Protein 6SJQ (pdb70)

CATH classification: 3.10.20.650

B-factor: mean 23.52, std 12.4, range [7.22, 79.41]

Sequence (115 aa):
MAFLVQVVAADIFNNKVVNFELSSFPSRRPSISELTRSSAETAFSNEISSLRRPDNVPSSHKFHSSSSKIKMYDEELNKWVDLIREDQLTDYCQLYVFQPPNEWHKESQKEIPPAMKPPSSSGQR

Solvent-accessible surface area: 7299 Å² total; per-residue (Å²): 238,45,27,42,0,25,1,0,0,7,3,36,72,91,26,18,2,4,30,6,64,12,125,73,104,2,49,37,85,75,0,31,188,35,1,51,74,6,0,10,27,8,0,29,92,132,93,50,146,128,19,86,92,31,131,4,106,30,65,89,15,61,8,75,26,151,162,93,110,114,102,28,53,16,125,141,101,86,36,4,80,83,91,13,29,0,21,2,55,24,64,143,57,133,56,13,103,104,32,188,106,155,54,41,123,26,110,126,40,34,125,72,34,113,289

Radius of gyration: 13.84 Å; Cα contacts (8 Å, |Δi|>4): 220; chains: 1; bounding box: 34×28×41 Å

Foldseek 3Di:
DWFWEWEWEFFQNDIAIAIDTHRYQDAPVRVQVSVQQLVLQVCQVPPDPPDDRDTFDFDWKWWQQPVVRGIDTDDDSPRDDGHTYMYTDGDDDDGGDDDVPDHDPHDHGDPDHDD

Secondary structure (DSSP, 8-state):
--EEEEEEEEETTEEEEEEEEESSSPPHHHHHHHHHHHHHHHHHHH--TTS--------EEEEEETTTTEEEE--STT---TTEEEEEE--S-SS-----PPPPPPBPPPS----

Nearest PDB structures (foldseek):
  6sjq-assembly1_A  TM=1.009E+00  e=3.981E-24  Trypanosoma brucei
  2mek-assembly1_A  TM=6.808E-01  e=8.972E-14  Trypanosoma brucei brucei TREU927
  7a1i-assembly2_C  TM=8.878E-01  e=5.827E-07  Trypanosoma brucei equiperdum
  7a1i-assembly1_A  TM=8.846E-01  e=9.550E-07  Trypanosoma brucei equiperdum
  7b9s-assembly1_W  TM=5.056E-01  e=3.200E-01  Mycobacterium xenopi RIVM700367

Structure (mmCIF, N/CA/C/O backbone):
data_6SJQ
#
_entry.id   6SJQ
#
_cell.length_a   29.713
_cell.length_b   50.793
_cell.length_c   37.122
_cell.angle_alpha   90.000
_cell.angle_beta   94.600
_cell.angle_gamma   90.000
#
_symmetry.space_group_name_H-M   'P 1 21 1'
#
loop_
_entity.id
_entity.type
_entity.pdbx_description
1 polymer 'Flagellar pocket-related cytoskeletal protein'
2 non-polymer GLYCEROL
3 water water
#
loop_
_atom_site.group_PDB
_atom_site.id
_atom_site.type_symbol
_atom_site.label_atom_id
_atom_site.label_alt_id
_atom_site.label_comp_id
_atom_site.label_asym_id
_atom_site.label_entity_id
_atom_site.label_seq_id
_atom_site.pdbx_PDB_ins_code
_atom_site.Cartn_x
_atom_site.Cartn_y
_atom_site.Cartn_z
_atom_site.occupancy
_atom_site.B_iso_or_equiv
_atom_site.auth_seq_id
_atom_site.auth_comp_id
_atom_site.auth_asym_id
_atom_site.auth_atom_id
_atom_site.pdbx_PDB_model_num
ATOM 1 N N . MET A 1 4 ? 1.049 5.299 31.165 1.00 24.36 1 MET A N 1
ATOM 2 C CA . MET A 1 4 ? 0.245 5.086 29.950 1.00 25.33 1 MET A CA 1
ATOM 3 C C . MET A 1 4 ? 1.083 4.504 28.806 1.00 23.43 1 MET A C 1
ATOM 4 O O . MET A 1 4 ? 0.724 3.481 28.219 1.00 20.08 1 MET A O 1
ATOM 9 N N . ALA A 1 5 ? 2.199 5.156 28.491 1.00 21.03 2 ALA A N 1
ATOM 10 C CA . ALA A 1 5 ? 3.147 4.593 27.528 1.00 15.14 2 ALA A CA 1
ATOM 11 C C . ALA A 1 5 ? 4.441 4.327 28.284 1.00 20.19 2 ALA A C 1
ATOM 12 O O . ALA A 1 5 ? 4.645 4.871 29.374 1.00 21.06 2 ALA A O 1
ATOM 14 N N . PHE A 1 6 ? 5.303 3.481 27.729 1.00 14.07 3 PHE A N 1
ATOM 15 C CA . PHE A 1 6 ? 6.597 3.207 28.337 1.00 11.10 3 PHE A CA 1
ATOM 16 C C . PHE A 1 6 ? 7.652 4.013 27.580 1.00 12.06 3 PHE A C 1
ATOM 17 O O . PHE A 1 6 ? 7.819 3.836 26.363 1.00 14.90 3 PHE A O 1
ATOM 25 N N . LEU A 1 7 ? 8.390 4.864 28.305 1.00 11.18 4 LEU A N 1
ATOM 26 C CA . LEU A 1 7 ? 9.355 5.763 27.673 1.00 13.48 4 LEU A CA 1
ATOM 27 C C . LEU A 1 7 ? 10.768 5.290 27.955 1.00 13.72 4 LEU A C 1
ATOM 28 O O . LEU A 1 7 ? 11.041 4.755 29.031 1.00 14.59 4 LEU A O 1
ATOM 33 N N . VAL A 1 8 ? 11.647 5.479 26.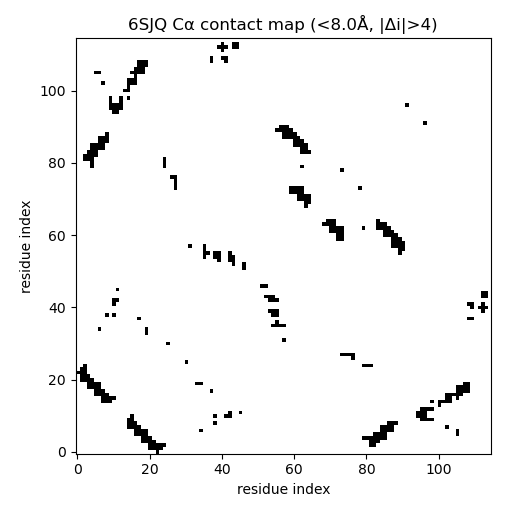969 1.00 10.71 5 VAL A N 1
ATOM 34 C CA . VAL A 1 8 ? 13.074 5.251 27.152 1.00 10.93 5 VAL A CA 1
ATOM 35 C C . VAL A 1 8 ? 13.821 6.447 26.558 1.00 14.27 5 VAL A C 1
ATOM 36 O O . VAL A 1 8 ? 13.462 6.907 25.488 1.00 12.89 5 VAL A O 1
ATOM 40 N N . GLN A 1 9 ? 14.848 6.958 27.237 1.00 14.46 6 GLN A N 1
ATOM 41 C CA . GLN A 1 9 ? 15.698 8.012 26.650 1.00 13.81 6 GLN A CA 1
A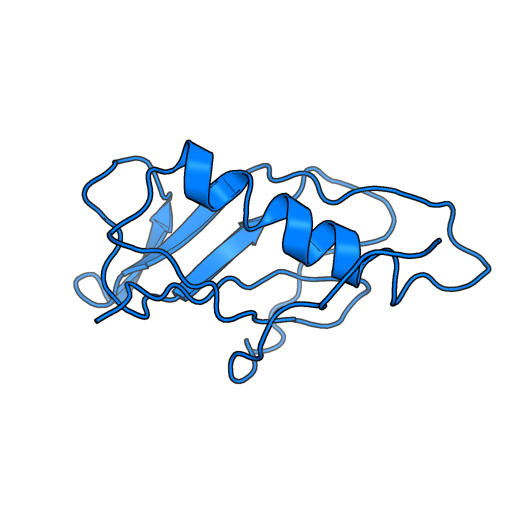TOM 42 C C . GLN A 1 9 ? 16.867 7.337 25.972 1.00 11.18 6 GLN A C 1
ATOM 43 O O . GLN A 1 9 ? 17.520 6.488 26.581 1.00 11.70 6 GLN A O 1
ATOM 49 N N . VAL A 1 10 ? 17.123 7.662 24.704 1.00 12.96 7 VAL A N 1
ATOM 50 C CA A VAL A 1 10 ? 18.239 7.051 23.984 0.56 14.37 7 VAL A CA 1
ATOM 51 C CA B VAL A 1 10 ? 18.243 7.051 23.987 0.44 14.34 7 VAL A CA 1
ATOM 52 C C . VAL A 1 10 ? 19.197 8.132 23.473 1.00 9.09 7 VAL A C 1
ATOM 53 O O . VAL A 1 10 ? 18.794 9.049 22.737 1.00 11.77 7 VAL A O 1
ATOM 60 N N . ALA A 1 11 ? 20.456 8.028 23.883 1.00 10.41 8 ALA A N 1
ATOM 61 C CA . ALA A 1 11 ? 21.453 9.005 23.505 1.00 11.01 8 ALA A CA 1
ATOM 62 C C . ALA A 1 11 ? 22.520 8.397 22.604 1.00 11.43 8 ALA A C 1
ATOM 63 O O . ALA A 1 11 ? 22.777 7.186 22.633 1.00 11.39 8 ALA A O 1
ATOM 65 N N . ALA A 1 12 ? 23.127 9.259 21.784 1.00 11.39 9 ALA A N 1
ATOM 66 C CA . ALA A 1 12 ? 24.255 8.869 20.941 1.00 13.73 9 ALA A CA 1
ATOM 67 C C . ALA A 1 12 ? 25.057 10.103 20.547 1.00 12.03 9 ALA A C 1
ATOM 68 O O . ALA A 1 12 ? 24.574 11.235 20.673 1.00 15.63 9 ALA A O 1
ATOM 70 N N . ASP A 1 13 ? 26.272 9.879 20.062 1.00 13.26 10 ASP A N 1
ATOM 71 C CA . ASP A 1 13 ? 27.047 10.980 19.504 1.00 14.91 10 ASP A CA 1
ATOM 72 C C . ASP A 1 13 ? 26.876 11.058 17.999 1.00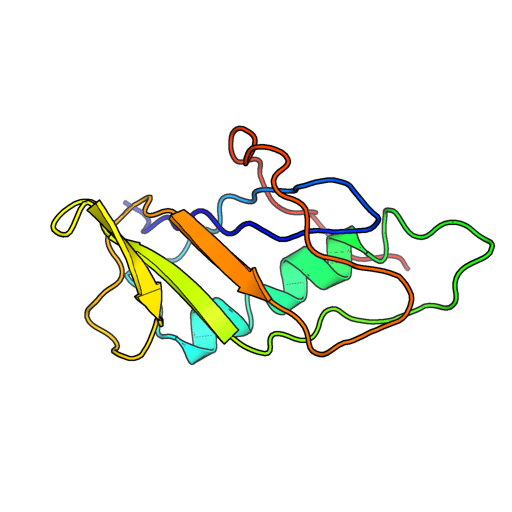 14.80 10 ASP A C 1
ATOM 73 O O . ASP A 1 13 ? 27.267 10.144 17.277 1.00 17.41 10 ASP A O 1
ATOM 78 N N . ILE A 1 14 ? 26.270 12.150 17.536 1.00 14.00 11 ILE A N 1
ATOM 79 C CA . ILE A 1 14 ? 26.043 12.344 16.102 1.00 16.34 11 ILE A CA 1
ATOM 80 C C . ILE A 1 14 ? 26.742 13.624 15.613 1.00 16.49 11 ILE A C 1
ATOM 81 O O . ILE A 1 14 ? 26.413 14.730 16.047 1.00 15.57 11 ILE A O 1
ATOM 86 N N . PHE A 1 15 ? 27.693 13.462 14.703 1.00 15.75 12 PHE A N 1
ATOM 87 C CA . PHE A 1 15 ? 28.546 14.573 14.227 1.00 17.52 12 PHE A CA 1
ATOM 88 C C . PHE A 1 15 ? 29.067 15.475 15.334 1.00 21.68 12 PHE A C 1
ATOM 89 O O . PHE A 1 15 ? 28.913 16.691 15.255 1.00 24.46 12 PHE A O 1
ATOM 97 N N . ASN A 1 16 ? 29.657 14.892 16.368 1.00 22.27 13 ASN A N 1
ATOM 98 C CA . ASN A 1 16 ? 30.212 15.704 17.462 1.00 35.36 13 ASN A CA 1
ATOM 99 C C . ASN A 1 16 ? 29.196 16.508 18.291 1.00 34.52 13 ASN A C 1
ATOM 100 O O . ASN A 1 16 ? 29.560 17.495 18.933 1.00 26.61 13 ASN A O 1
ATOM 105 N N . ASN A 1 17 ? 27.929 16.103 18.268 1.00 25.06 14 ASN A N 1
ATOM 106 C CA . ASN A 1 17 ? 26.964 16.598 19.252 1.00 20.58 14 ASN A CA 1
ATOM 107 C C . ASN A 1 17 ? 26.361 15.399 19.958 1.00 18.92 14 ASN A C 1
ATOM 108 O O . ASN A 1 17 ? 26.115 14.380 19.324 1.00 16.62 14 ASN A O 1
ATOM 113 N N . LYS A 1 18 ? 26.125 15.510 21.264 1.00 14.22 15 LYS A N 1
ATOM 114 C CA . LYS A 1 18 ? 25.400 14.472 21.989 1.00 16.87 15 LYS A CA 1
ATOM 115 C C . LYS A 1 18 ? 23.916 14.709 21.787 1.00 17.87 15 LYS A C 1
ATOM 116 O O . LYS A 1 18 ? 23.413 15.797 22.061 1.00 20.05 15 LYS A O 1
ATOM 122 N N . VAL A 1 19 ? 23.205 13.704 21.294 1.00 10.82 16 VAL A N 1
ATOM 123 C CA A VAL A 1 19 ? 21.768 13.866 21.110 0.60 13.73 16 VAL A CA 1
ATOM 124 C CA B VAL A 1 19 ? 21.778 13.823 21.056 0.40 13.76 16 VAL A CA 1
ATOM 125 C C . VAL A 1 19 ? 21.071 12.913 22.059 1.00 15.60 16 VAL A C 1
ATOM 126 O O . VAL A 1 19 ? 21.631 11.896 22.463 1.00 19.84 16 VAL A O 1
ATOM 133 N N . ASN A 1 20 ? 19.863 13.272 22.481 1.00 12.94 17 ASN A N 1
ATOM 134 C CA . ASN A 1 20 ? 19.109 12.427 23.402 1.00 14.26 17 ASN A CA 1
ATOM 135 C C . ASN A 1 20 ? 17.661 12.476 22.980 1.00 12.65 17 ASN A C 1
ATOM 136 O O . ASN A 1 20 ? 17.057 13.557 22.966 1.00 14.54 17 ASN A O 1
ATOM 141 N N . PHE A 1 21 ? 17.105 11.312 22.626 1.00 11.16 18 PHE A N 1
ATOM 142 C CA . PHE A 1 21 ? 15.716 11.206 22.186 1.00 9.96 18 PHE A CA 1
ATOM 143 C C . PHE A 1 21 ? 14.820 10.434 23.150 1.00 14.91 18 PHE A C 1
ATOM 144 O O . PHE A 1 21 ? 15.202 9.377 23.693 1.00 12.88 18 PHE A O 1
ATOM 152 N N . GLU A 1 22 ? 13.613 10.961 23.352 1.00 11.93 19 GLU A N 1
ATOM 153 C CA . GLU A 1 22 ? 12.578 10.245 24.102 1.00 11.74 19 GLU A CA 1
ATOM 154 C C . GLU A 1 22 ? 11.838 9.327 23.142 1.00 18.31 19 GLU A C 1
ATOM 155 O O . GLU A 1 22 ? 11.189 9.805 22.203 1.00 16.70 19 GLU A O 1
ATOM 161 N N . LEU A 1 23 ? 11.949 8.010 23.331 1.00 12.52 20 LEU A N 1
ATOM 162 C CA . LEU A 1 23 ? 11.241 7.062 22.470 1.00 10.90 20 LEU A CA 1
ATOM 163 C C . LEU A 1 23 ? 10.072 6.510 23.260 1.00 14.15 20 LEU A C 1
ATOM 164 O O . LEU A 1 23 ? 10.202 6.235 24.458 1.00 14.91 20 LEU A O 1
ATOM 169 N N . SER A 1 24 ? 8.913 6.384 22.620 1.00 14.68 21 SER A N 1
ATOM 170 C CA A SER A 1 24 ? 7.691 5.924 23.285 0.55 14.71 21 SER A CA 1
ATOM 171 C CA B SER A 1 24 ? 7.720 5.902 23.309 0.45 14.66 21 SER A CA 1
ATOM 172 C C . SER A 1 24 ? 7.275 4.549 22.763 1.00 15.47 21 SER A C 1
ATOM 173 O O . SER A 1 24 ? 7.360 4.283 21.558 1.00 16.35 21 SER A O 1
ATOM 178 N N . PHE A 1 25 ? 6.834 3.672 23.664 1.00 11.76 22 PHE A N 1
ATOM 179 C CA . PHE A 1 25 ? 6.352 2.350 23.276 1.00 12.93 22 PHE A CA 1
ATOM 180 C C . PHE A 1 25 ? 5.071 2.035 24.052 1.00 14.03 22 PHE A C 1
ATOM 181 O O . PHE A 1 25 ? 4.851 2.586 25.132 1.00 16.95 22 PHE A O 1
ATOM 189 N N . PRO A 1 26 ? 4.217 1.150 23.516 1.00 16.51 23 PRO A N 1
ATOM 190 C CA . PRO A 1 26 ? 2.997 0.767 24.251 1.00 17.47 23 PRO A CA 1
ATOM 191 C C . PRO A 1 26 ? 3.264 0.067 25.591 1.00 22.54 23 PRO A C 1
ATOM 192 O O . PRO A 1 26 ? 2.446 0.156 26.503 1.00 22.47 23 PRO A O 1
ATOM 196 N N . SER A 1 27 ? 4.394 -0.622 25.704 1.00 15.79 24 SER A N 1
ATOM 197 C CA . SER A 1 27 ? 4.800 -1.242 26.957 1.00 17.76 24 SER A CA 1
ATOM 198 C C . SER A 1 27 ? 6.288 -1.473 26.824 1.00 14.86 24 SER A C 1
ATOM 199 O O . SER A 1 27 ? 6.865 -1.115 25.787 1.00 11.12 24 SER A O 1
ATOM 202 N N . ARG A 1 28 ? 6.920 -2.071 27.827 1.00 13.79 25 ARG A N 1
ATOM 203 C CA A ARG A 1 28 ? 8.375 -2.260 27.791 0.52 15.85 25 ARG A CA 1
ATOM 204 C CA B ARG A 1 28 ? 8.375 -2.238 27.781 0.48 15.83 25 ARG A CA 1
ATOM 205 C C . ARG A 1 28 ? 8.790 -2.954 26.503 1.00 15.16 25 ARG A C 1
ATOM 206 O O . ARG A 1 28 ? 8.312 -4.059 26.214 1.00 18.22 25 ARG A O 1
ATOM 221 N N . PRO A 1 29 ? 9.646 -2.302 25.694 1.00 9.35 26 PRO A N 1
ATOM 222 C CA . PRO A 1 29 ? 10.003 -2.940 24.424 1.00 10.38 26 PRO A CA 1
ATOM 223 C C . PRO A 1 29 ? 11.000 -4.077 24.585 1.00 14.75 26 PRO A C 1
ATOM 224 O O . PRO A 1 29 ? 11.723 -4.152 25.580 1.00 18.91 26 PRO A O 1
ATOM 228 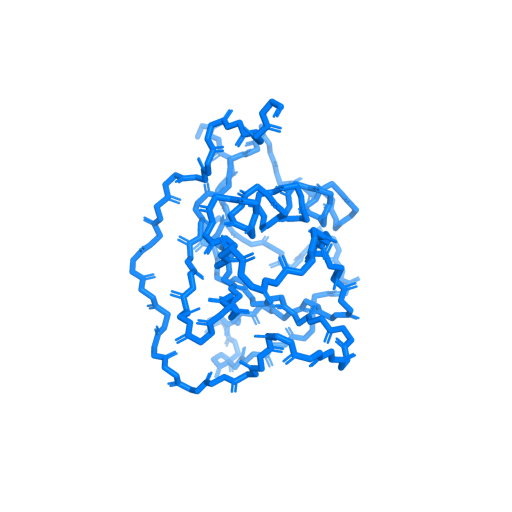N N . SER A 1 30 ? 11.047 -4.963 23.597 1.00 11.84 27 SER A N 1
ATOM 229 C CA . SER A 1 30 ? 12.151 -5.915 23.510 1.00 12.58 27 SER A CA 1
ATOM 230 C C . SER A 1 30 ? 13.408 -5.189 23.065 1.00 10.85 27 SER A C 1
ATOM 231 O O . SER A 1 30 ? 13.333 -4.095 22.484 1.00 13.46 27 SER A O 1
ATOM 234 N N . ILE A 1 31 ? 14.569 -5.778 23.340 1.00 13.68 28 ILE A N 1
ATOM 235 C CA . ILE A 1 31 ? 15.818 -5.175 22.895 1.00 12.79 28 ILE A CA 1
ATOM 236 C C . ILE A 1 31 ? 15.842 -5.008 21.365 1.00 12.50 28 ILE A C 1
ATOM 237 O O . ILE A 1 31 ? 16.297 -3.991 20.861 1.00 12.10 28 ILE A O 1
ATOM 242 N N . SER A 1 32 ? 15.324 -5.994 20.625 1.00 11.71 29 SER A N 1
ATOM 243 C CA . SER A 1 32 ? 15.249 -5.878 19.163 1.00 11.73 29 SER A CA 1
ATOM 244 C C . SER A 1 32 ? 14.362 -4.721 18.726 1.00 12.11 29 SER A C 1
ATOM 245 O O . SER A 1 32 ? 14.712 -4.001 17.784 1.00 12.66 29 SER A O 1
ATOM 248 N N . GLU A 1 33 ? 13.214 -4.566 19.379 1.00 13.45 30 GLU A N 1
ATOM 249 C CA . GLU A 1 33 ? 12.262 -3.496 19.092 1.00 15.08 30 GLU A CA 1
ATOM 250 C C . GLU A 1 33 ? 12.878 -2.122 19.389 1.00 16.08 30 GLU A C 1
ATOM 251 O O . GLU A 1 33 ? 12.794 -1.196 18.568 1.00 14.01 30 GLU A O 1
ATOM 257 N N . LEU A 1 34 ? 13.490 -2.013 20.564 1.00 12.67 31 LEU A N 1
ATOM 258 C CA . LEU A 1 34 ? 14.193 -0.802 20.995 1.00 15.01 31 LEU A CA 1
ATOM 259 C C . LEU A 1 34 ? 15.301 -0.462 20.002 1.00 15.94 31 LEU A C 1
ATOM 260 O O . LEU A 1 34 ? 15.452 0.697 19.589 1.00 12.85 31 LEU A O 1
ATOM 265 N N . THR A 1 35 ? 16.060 -1.473 19.593 1.00 13.13 32 THR A N 1
ATOM 266 C CA . THR A 1 35 ? 17.203 -1.235 18.718 1.00 11.67 32 THR A CA 1
ATOM 267 C C . THR A 1 35 ? 16.738 -0.702 17.361 1.00 15.25 32 THR A C 1
ATOM 268 O O . THR A 1 35 ? 17.323 0.253 16.814 1.00 13.08 32 THR A O 1
ATOM 272 N N . ARG A 1 36 ? 15.670 -1.298 16.826 1.00 14.99 33 ARG A N 1
ATOM 273 C CA . ARG A 1 36 ? 15.127 -0.859 15.545 1.00 15.04 33 ARG A CA 1
ATOM 274 C C . ARG A 1 36 ? 14.606 0.577 15.638 1.00 13.49 33 ARG A C 1
ATOM 275 O O . ARG A 1 36 ? 14.836 1.391 14.724 1.00 16.20 33 ARG A O 1
ATOM 283 N N . SER A 1 37 ? 13.920 0.888 16.739 1.00 10.72 34 SER A N 1
ATOM 284 C CA A SER A 1 37 ? 13.388 2.233 16.968 0.53 13.95 34 SER A CA 1
ATOM 285 C CA B SER A 1 37 ? 13.385 2.227 16.954 0.47 13.98 34 SER A CA 1
ATOM 286 C C . SER A 1 37 ? 14.520 3.252 17.079 1.00 16.60 34 SER A C 1
ATOM 287 O O . SER A 1 37 ? 14.469 4.325 16.479 1.00 15.36 34 SER A O 1
ATOM 292 N N . ALA A 1 38 ? 15.553 2.907 17.844 1.00 12.82 35 ALA A N 1
ATOM 293 C CA . ALA A 1 38 ? 16.714 3.782 18.011 1.00 11.90 35 ALA A CA 1
ATOM 294 C C . ALA A 1 38 ? 17.494 3.994 16.711 1.00 11.51 35 ALA A C 1
ATOM 295 O O . ALA A 1 38 ? 17.866 5.112 16.393 1.00 14.28 35 ALA A O 1
ATOM 297 N N . GLU A 1 39 ? 17.735 2.929 15.959 1.00 10.99 36 GLU A N 1
ATOM 298 C CA . GLU A 1 39 ? 18.457 3.077 14.690 1.00 13.07 36 GLU A CA 1
ATOM 299 C C . GLU A 1 39 ? 17.687 3.937 13.692 1.00 13.40 36 GLU A C 1
ATOM 300 O O . GLU A 1 39 ? 18.277 4.732 12.948 1.00 13.44 36 GLU A O 1
ATOM 306 N N . THR A 1 40 ? 16.369 3.805 13.684 1.00 12.44 37 THR A N 1
ATOM 307 C CA .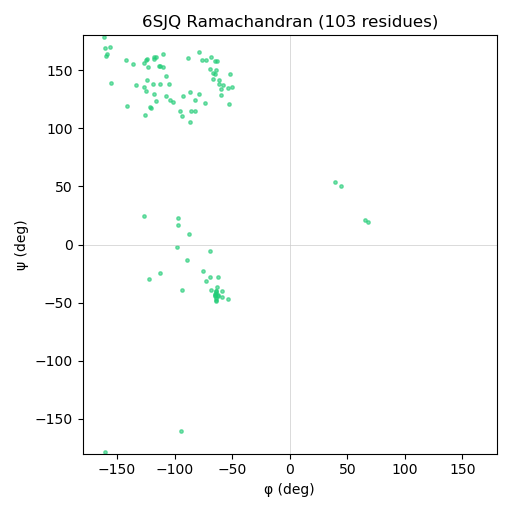 THR A 1 40 ? 15.551 4.625 12.814 1.00 13.44 37 THR A CA 1
ATOM 308 C C . THR A 1 40 ? 15.677 6.094 13.227 1.00 14.18 37 THR A C 1
ATOM 309 O O . THR A 1 40 ? 15.931 6.958 12.377 1.00 13.15 37 THR A O 1
ATOM 313 N N . ALA A 1 41 ? 15.530 6.376 14.522 1.00 10.39 38 ALA A N 1
ATOM 314 C CA . ALA A 1 41 ? 15.580 7.772 15.000 1.00 12.06 38 ALA A CA 1
ATOM 315 C C . ALA A 1 41 ? 16.940 8.413 14.728 1.00 12.94 38 ALA A C 1
ATOM 316 O O . ALA A 1 41 ? 17.025 9.550 14.263 1.00 13.90 38 ALA A O 1
ATOM 318 N N . PHE A 1 42 ? 18.015 7.683 15.006 1.00 10.16 39 PHE A N 1
ATOM 319 C CA . PHE A 1 42 ? 19.352 8.244 14.809 1.00 9.55 39 PHE A CA 1
ATOM 320 C C . PHE A 1 42 ? 19.701 8.356 13.324 1.00 11.54 39 PHE A C 1
ATOM 321 O O . PHE A 1 42 ? 20.457 9.251 12.934 1.00 12.79 39 PHE A O 1
ATOM 329 N N . SER A 1 43 ? 19.171 7.447 12.503 1.00 9.30 40 SER A N 1
ATOM 330 C CA . SER A 1 43 ? 19.418 7.515 11.059 1.00 8.55 40 SER A CA 1
ATOM 331 C C . SER A 1 43 ? 18.712 8.739 10.534 1.00 13.20 40 SER A C 1
ATOM 332 O O . SER A 1 43 ? 19.259 9.449 9.681 1.00 12.71 40 SER A O 1
ATOM 335 N N . ASN A 1 44 ? 17.516 9.010 11.058 1.00 10.72 41 ASN A N 1
ATOM 336 C CA . ASN A 1 44 ? 16.795 10.227 10.676 1.00 13.99 41 ASN A CA 1
ATOM 337 C C . ASN A 1 44 ? 17.542 11.479 11.092 1.00 12.80 41 ASN A C 1
ATOM 338 O O . ASN A 1 44 ? 17.593 12.450 10.332 1.00 14.50 41 ASN A O 1
ATOM 343 N N . GLU A 1 45 ? 18.138 11.454 12.286 1.00 11.74 42 GLU A N 1
ATOM 344 C CA . GLU A 1 45 ? 18.954 12.576 12.752 1.00 12.39 42 GLU A CA 1
ATOM 345 C C . GLU A 1 45 ? 20.189 12.772 11.867 1.00 15.64 42 GLU A C 1
ATOM 346 O O . GLU A 1 45 ? 20.490 13.900 11.474 1.00 15.13 42 GLU A O 1
ATOM 352 N N . ILE A 1 46 ? 20.905 11.691 11.545 1.00 12.83 43 ILE A N 1
ATOM 353 C CA . ILE A 1 46 ? 22.015 11.787 10.594 1.00 14.99 43 ILE A CA 1
ATOM 354 C C . ILE A 1 46 ? 21.604 12.430 9.265 1.00 13.44 43 ILE A C 1
ATOM 355 O O . ILE A 1 46 ? 22.296 13.337 8.782 1.00 14.14 43 ILE A O 1
ATOM 360 N N . SER A 1 47 ? 20.485 11.986 8.691 1.00 11.62 44 SER A N 1
ATOM 361 C CA A SER A 1 47 ? 20.028 12.514 7.405 0.42 13.12 44 SER A CA 1
ATOM 362 C CA B SER A 1 47 ? 20.035 12.519 7.400 0.58 13.08 44 SER A CA 1
ATOM 363 C C . SER A 1 47 ? 19.778 14.019 7.480 1.00 15.89 44 SER A C 1
ATOM 364 O O . SER A 1 47 ? 20.150 14.775 6.559 1.00 16.55 44 SER A O 1
ATOM 369 N N . LEU A 1 48 ? 19.144 14.438 8.567 1.00 13.08 45 LEU A N 1
ATOM 370 C CA . LEU A 1 48 ? 18.824 15.841 8.806 1.00 11.70 45 LEU A CA 1
ATOM 371 C C . LEU A 1 48 ? 20.086 16.686 8.976 1.00 15.41 45 LEU A C 1
ATOM 372 O O . LEU A 1 48 ? 20.178 17.793 8.429 1.00 14.93 45 LEU A O 1
ATOM 377 N N . ARG A 1 49 ? 21.054 16.167 9.728 1.00 10.86 46 ARG A N 1
ATOM 378 C CA . ARG A 1 49 ? 22.252 16.943 10.112 1.00 11.96 46 ARG A CA 1
ATOM 379 C C . ARG A 1 49 ? 23.412 16.852 9.111 1.00 18.56 46 ARG A C 1
ATOM 380 O O . ARG A 1 49 ? 24.384 17.610 9.200 1.00 17.41 46 ARG A O 1
ATOM 388 N N . ARG A 1 50 ? 23.328 15.906 8.180 1.00 14.99 47 ARG A N 1
ATOM 389 C CA . ARG A 1 50 ? 24.437 15.598 7.288 1.00 15.87 47 ARG A CA 1
ATOM 390 C C . ARG A 1 50 ? 24.943 16.842 6.581 1.00 17.49 47 ARG A C 1
ATOM 391 O O . ARG A 1 50 ? 24.183 17.491 5.878 1.00 17.25 47 ARG A O 1
ATOM 399 N N . PRO A 1 51 ? 26.226 17.158 6.771 1.00 16.56 48 PRO A N 1
ATOM 400 C CA . PRO A 1 51 ? 26.875 18.279 6.083 1.00 29.50 48 PRO A CA 1
ATOM 401 C C . PRO A 1 51 ? 26.934 17.957 4.585 1.00 32.01 48 PRO A C 1
ATOM 402 O O . PRO A 1 51 ? 27.065 16.782 4.257 1.00 22.96 48 PRO A O 1
ATOM 406 N N . ASP A 1 52 ? 26.849 18.936 3.685 1.00 33.62 49 ASP A N 1
ATOM 407 C CA . ASP A 1 52 ? 26.774 18.554 2.272 1.00 30.40 49 ASP A CA 1
ATOM 408 C C . ASP A 1 52 ? 28.077 17.950 1.742 1.00 39.53 49 ASP A C 1
ATOM 409 O O . ASP A 1 52 ? 28.129 17.470 0.609 1.00 47.51 49 ASP A O 1
ATOM 414 N N . ASN A 1 53 ? 29.113 17.954 2.578 1.00 21.92 50 ASN A N 1
ATOM 415 C CA . ASN A 1 53 ? 30.365 17.253 2.257 1.00 23.97 50 ASN A CA 1
ATOM 416 C C . ASN A 1 53 ? 30.521 15.847 2.867 1.00 41.60 50 ASN A C 1
ATOM 417 O O . ASN A 1 53 ? 31.628 15.302 2.932 1.00 31.91 50 ASN A O 1
ATOM 422 N N . VAL A 1 54 ? 29.415 15.256 3.314 1.00 29.02 51 VAL A N 1
ATOM 423 C CA . VAL A 1 54 ? 29.447 13.921 3.908 1.00 20.86 51 VAL A CA 1
ATOM 424 C C . VAL A 1 54 ? 28.455 13.045 3.147 1.00 17.08 51 VAL A C 1
ATOM 425 O O . VAL A 1 54 ? 27.324 13.469 2.896 1.00 18.64 51 VAL A O 1
ATOM 429 N N . PRO A 1 55 ? 28.887 11.836 2.750 1.00 21.81 52 PRO A N 1
ATOM 430 C CA . PRO A 1 55 ? 28.023 10.917 2.006 1.00 22.66 52 PRO A CA 1
ATOM 431 C C . PRO A 1 55 ? 26.911 10.398 2.901 1.00 23.32 52 PRO A C 1
ATOM 432 O O . PRO A 1 55 ? 27.090 10.289 4.118 1.00 21.51 52 PRO A O 1
ATOM 436 N N . SER A 1 56 ? 25.781 10.068 2.300 1.00 21.35 53 SER A N 1
ATOM 437 C CA A SER A 1 56 ? 24.636 9.557 3.043 0.30 20.59 53 SER A CA 1
ATOM 438 C CA B SER A 1 56 ? 24.636 9.557 3.036 0.70 20.50 53 SER A CA 1
ATOM 439 C C . SER A 1 56 ? 24.971 8.235 3.730 1.00 22.44 53 SER A C 1
ATOM 440 O O . SER A 1 56 ? 25.671 7.387 3.184 1.00 17.98 53 SER A O 1
ATOM 445 N N . HIS A 1 57 ? 24.474 8.057 4.946 1.00 16.05 54 HIS A N 1
ATOM 446 C CA . HIS A 1 57 ? 24.720 6.813 5.660 1.00 14.37 54 HIS A CA 1
ATOM 447 C C . HIS A 1 57 ? 23.702 6.621 6.789 1.00 15.20 54 HIS A C 1
ATOM 448 O O . HIS A 1 57 ? 22.941 7.541 7.119 1.00 17.14 54 HIS A O 1
ATOM 455 N N . LYS A 1 58 ? 23.690 5.427 7.370 1.00 17.10 55 LYS A N 1
ATOM 456 C CA . LYS A 1 58 ? 22.708 5.073 8.390 1.00 14.10 55 LYS A CA 1
ATOM 457 C C . LYS A 1 58 ? 23.406 4.966 9.719 1.00 13.44 55 LYS A C 1
ATOM 458 O O . LYS A 1 58 ? 24.637 4.855 9.775 1.00 16.08 55 LYS A O 1
ATOM 464 N N . PHE A 1 59 ? 22.631 4.974 10.800 1.00 13.11 56 PHE A N 1
ATOM 465 C CA . PHE A 1 59 ? 23.187 4.692 12.120 1.00 13.68 56 PHE A CA 1
ATOM 466 C C . PHE A 1 59 ? 23.162 3.177 12.331 1.00 14.91 56 PHE A C 1
ATOM 467 O O . PHE A 1 59 ? 22.141 2.521 12.079 1.00 15.60 56 PHE A O 1
ATOM 475 N N . HIS A 1 60 ? 24.284 2.615 12.774 1.00 13.97 57 HIS A N 1
ATOM 476 C CA . HIS A 1 60 ? 24.342 1.187 13.080 1.00 15.56 57 HIS A CA 1
ATOM 477 C C . HIS A 1 60 ? 24.741 0.989 14.533 1.00 12.60 57 HIS A C 1
ATOM 478 O O . HIS A 1 60 ? 25.841 1.371 14.929 1.00 16.85 57 HIS A O 1
ATOM 485 N N . SER A 1 61 ? 23.862 0.370 15.310 1.00 12.90 58 SER A N 1
ATOM 486 C CA A SER A 1 61 ? 24.116 0.118 16.733 0.35 16.22 58 SER A CA 1
ATOM 487 C CA B SER A 1 61 ? 24.130 0.128 16.727 0.65 16.19 58 SER A CA 1
ATOM 488 C C . SER A 1 61 ? 25.090 -1.046 16.916 1.00 19.16 58 SER A C 1
ATOM 489 O O . SER A 1 61 ? 24.944 -2.089 16.276 1.00 19.00 58 SER A O 1
ATOM 494 N N . SER A 1 62 ? 26.083 -0.881 17.789 1.00 19.81 59 SER A N 1
ATOM 495 C CA A SER A 1 62 ? 27.059 -1.947 18.050 0.66 21.52 59 SER A CA 1
ATOM 496 C CA B SER A 1 62 ? 27.049 -1.955 18.049 0.34 21.52 59 SER A CA 1
ATOM 497 C C . SER A 1 62 ? 27.026 -2.462 19.491 1.00 29.25 59 SER A C 1
ATOM 498 O O . SER A 1 62 ? 27.340 -3.625 19.747 1.00 33.98 59 SER A O 1
ATOM 503 N N . LYS A 1 63 ? 26.688 -1.577 20.427 1.00 19.30 60 LYS A N 1
ATOM 504 C CA . LYS A 1 63 ? 26.542 -1.906 21.849 1.00 16.88 60 LYS A CA 1
ATOM 505 C C . LYS A 1 63 ? 25.591 -0.886 22.442 1.00 14.95 60 LYS A C 1
ATOM 506 O O . LYS A 1 63 ? 25.678 0.301 22.117 1.00 13.70 60 LYS A O 1
ATOM 512 N N . ILE A 1 64 ? 24.686 -1.342 23.302 1.00 16.23 61 ILE A N 1
ATOM 513 C CA . ILE A 1 64 ? 23.794 -0.435 23.999 1.00 11.08 61 ILE A CA 1
ATOM 514 C C . ILE A 1 64 ? 24.092 -0.579 25.478 1.00 12.55 61 ILE A C 1
ATOM 515 O O . ILE A 1 64 ? 24.149 -1.699 25.991 1.00 12.38 61 ILE A O 1
ATOM 520 N N . LYS A 1 65 ? 24.307 0.546 26.155 1.00 11.56 62 LYS A N 1
ATOM 521 C CA . LYS A 1 65 ? 24.395 0.537 27.615 1.00 11.69 62 LYS A CA 1
ATOM 522 C C . LYS A 1 65 ? 23.229 1.278 28.253 1.00 13.51 62 LYS A C 1
ATOM 523 O O . LYS A 1 65 ? 22.663 2.189 27.659 1.00 13.53 62 LYS A O 1
ATOM 529 N N . MET A 1 66 ? 22.891 0.893 29.483 1.00 10.81 63 MET A N 1
ATOM 530 C CA . MET A 1 66 ? 21.849 1.553 30.256 1.00 12.37 63 MET A CA 1
ATOM 531 C C . MET A 1 66 ? 22.494 2.109 31.511 1.00 13.11 63 MET A C 1
ATOM 532 O O . MET A 1 66 ? 23.338 1.449 32.123 1.00 14.32 63 MET A O 1
ATOM 537 N N . TYR A 1 67 ? 22.125 3.320 31.908 1.00 10.48 64 TYR A N 1
ATOM 538 C CA . TYR A 1 67 ? 22.602 3.777 33.205 1.00 10.98 64 TYR A CA 1
ATOM 539 C C . TYR A 1 67 ? 21.669 3.195 34.259 1.00 16.64 64 TYR A C 1
ATOM 540 O O . TYR A 1 67 ? 20.471 3.520 34.299 1.00 13.29 64 TYR A O 1
ATOM 549 N N . ASP A 1 68 ? 22.220 2.322 35.100 1.00 15.64 65 ASP A N 1
ATOM 550 C CA . ASP A 1 68 ? 21.438 1.624 36.122 1.00 13.65 65 ASP A CA 1
ATOM 551 C C . ASP A 1 68 ? 21.512 2.410 37.432 1.00 13.67 65 ASP A C 1
ATOM 552 O O . ASP A 1 68 ? 22.563 2.447 38.076 1.00 16.34 65 ASP A O 1
ATOM 557 N N . GLU A 1 69 ? 20.404 3.022 37.841 1.00 17.05 66 GLU A N 1
ATOM 558 C CA . GLU A 1 69 ? 20.409 3.811 39.062 1.00 16.29 66 GLU A CA 1
ATOM 559 C C . GLU A 1 69 ? 20.550 2.932 40.288 1.00 17.88 66 GLU A C 1
ATOM 560 O O . GLU A 1 69 ? 21.061 3.392 41.300 1.00 19.05 66 GLU A O 1
ATOM 566 N N . GLU A 1 70 ? 20.100 1.680 40.215 1.00 16.05 67 GLU A N 1
ATOM 567 C CA . GLU A 1 70 ? 20.278 0.751 41.353 1.00 20.66 67 GLU A CA 1
ATOM 568 C C . GLU A 1 70 ? 21.751 0.456 41.646 1.00 29.48 67 GLU A C 1
ATOM 569 O O . GLU A 1 70 ? 22.152 0.374 42.805 1.00 23.03 67 GLU A O 1
ATOM 575 N N . LEU A 1 71 ? 22.552 0.300 40.596 1.00 23.54 68 LEU A N 1
ATOM 576 C CA . LEU A 1 71 ? 23.979 0.034 40.736 1.00 18.08 68 LEU A CA 1
ATOM 577 C C . LEU A 1 71 ? 24.814 1.312 40.597 1.00 17.61 68 LEU A C 1
ATOM 578 O O . LEU A 1 71 ? 26.037 1.286 40.759 1.00 21.65 68 LEU A O 1
ATOM 583 N N . ASN A 1 72 ? 24.139 2.429 40.324 1.00 17.08 69 ASN A N 1
ATOM 584 C CA . ASN A 1 72 ? 24.797 3.687 39.945 1.00 20.69 69 ASN A CA 1
ATOM 585 C C . ASN A 1 72 ? 26.007 3.515 39.018 1.00 24.70 69 ASN A C 1
ATOM 586 O O . ASN A 1 72 ? 27.107 3.996 39.295 1.00 20.84 69 ASN A O 1
ATOM 591 N N . LYS A 1 73 ? 25.787 2.816 37.906 1.00 18.93 70 LYS A N 1
ATOM 592 C CA . LYS A 1 73 ? 26.805 2.689 36.877 1.00 23.01 70 LYS A CA 1
ATOM 593 C C . LYS A 1 73 ? 26.159 2.309 35.559 1.00 16.87 70 LYS A C 1
ATOM 594 O O . LYS A 1 73 ? 25.011 1.847 35.517 1.00 16.36 70 LYS A O 1
ATOM 600 N N . TRP A 1 74 ? 26.915 2.521 34.492 1.00 17.92 71 TRP A N 1
ATOM 601 C CA . TRP A 1 74 ? 26.515 2.086 33.168 1.00 14.74 71 TRP A CA 1
ATOM 602 C C . TRP A 1 74 ? 26.778 0.585 33.024 1.00 20.28 71 TRP A C 1
ATOM 603 O O . TRP A 1 74 ? 27.883 0.088 33.338 1.00 20.89 71 TRP A O 1
ATOM 614 N N . VAL A 1 75 ? 25.755 -0.137 32.569 1.00 13.86 72 VAL A N 1
ATOM 615 C CA . VAL A 1 75 ? 25.851 -1.581 32.313 1.00 13.70 72 VAL A CA 1
ATOM 616 C C . VAL A 1 75 ? 25.395 -1.901 30.887 1.00 15.92 72 VAL A C 1
ATOM 617 O O . VAL A 1 75 ? 24.614 -1.148 30.299 1.00 15.48 72 VAL A O 1
ATOM 621 N N . ASP A 1 76 ? 25.853 -3.018 30.328 1.00 13.46 73 ASP A N 1
ATOM 622 C CA . ASP A 1 76 ? 25.383 -3.431 29.010 1.00 16.34 73 ASP A CA 1
ATOM 623 C C . ASP A 1 76 ? 23.909 -3.808 29.054 1.00 14.77 73 ASP A C 1
ATOM 624 O O . ASP A 1 76 ? 23.432 -4.411 30.024 1.00 14.00 73 ASP A O 1
ATOM 629 N N . LEU A 1 77 ? 23.173 -3.459 28.004 1.00 11.75 74 LEU A N 1
ATOM 630 C CA . LEU A 1 77 ? 21.784 -3.903 27.909 1.00 13.67 74 LEU A CA 1
ATOM 631 C C . LEU A 1 77 ? 21.746 -5.285 27.252 1.00 12.24 74 LEU A C 1
ATOM 632 O O . LEU A 1 77 ? 21.964 -5.417 26.044 1.00 19.40 74 LEU A O 1
ATOM 637 N N . ILE A 1 78 ? 21.499 -6.307 28.063 1.00 14.31 75 ILE A N 1
ATOM 638 C CA . ILE A 1 78 ? 21.620 -7.706 27.636 1.00 14.59 75 ILE A CA 1
ATOM 639 C C . ILE A 1 78 ? 20.317 -8.510 27.810 1.00 17.23 75 ILE A C 1
ATOM 640 O O . ILE A 1 78 ? 20.067 -9.464 27.084 1.00 19.94 75 ILE A O 1
ATOM 645 N N . ARG A 1 79 ? 19.504 -8.137 28.788 1.00 15.96 76 ARG A N 1
ATOM 646 C CA . ARG A 1 79 ? 18.305 -8.898 29.141 1.00 19.39 76 ARG A CA 1
ATOM 647 C C . ARG A 1 79 ? 17.046 -8.075 28.945 1.00 22.71 76 ARG A C 1
ATOM 648 O O . ARG A 1 79 ? 17.085 -6.834 28.971 1.00 18.04 76 ARG A O 1
ATOM 656 N N . GLU A 1 80 ? 15.924 -8.780 28.835 1.00 21.63 77 GLU A N 1
ATOM 657 C CA . GLU A 1 80 ? 14.645 -8.162 28.533 1.00 27.49 77 GLU A CA 1
ATOM 658 C C . GLU A 1 80 ? 13.906 -7.675 29.781 1.00 22.87 77 GLU A C 1
ATOM 659 O O . GLU A 1 80 ? 12.743 -7.282 29.693 1.00 23.11 77 GLU A O 1
ATOM 665 N N . ASP A 1 81 ? 14.583 -7.692 30.932 1.00 14.64 78 ASP A N 1
ATOM 666 C CA . ASP A 1 81 ? 14.012 -7.206 32.187 1.00 20.96 78 ASP A CA 1
ATOM 667 C C . ASP A 1 81 ? 14.909 -6.166 32.878 1.00 20.95 78 ASP A C 1
ATOM 668 O O . ASP A 1 81 ? 14.847 -5.969 34.092 1.00 21.13 78 ASP A O 1
ATOM 673 N N . GLN A 1 82 ? 15.743 -5.493 32.103 1.00 12.65 79 GLN A N 1
ATOM 674 C CA . GLN A 1 82 ? 16.580 -4.415 32.633 1.00 16.18 79 GLN A CA 1
ATOM 675 C C . GLN A 1 82 ? 15.933 -3.034 32.483 1.00 15.39 79 GLN A C 1
ATOM 676 O O . GLN A 1 82 ? 16.031 -2.189 33.380 1.00 15.40 79 GLN A O 1
ATOM 682 N N . LEU A 1 83 ? 15.275 -2.802 31.352 1.00 13.85 80 LEU A N 1
ATOM 683 C CA . LEU A 1 83 ? 14.667 -1.486 31.084 1.00 10.91 80 LEU A CA 1
ATOM 684 C C . LEU A 1 83 ? 13.621 -1.090 32.130 1.00 18.60 80 LEU A C 1
ATOM 685 O O . LEU A 1 83 ? 12.773 -1.906 32.535 1.00 15.95 80 LEU A O 1
ATOM 690 N N . THR A 1 84 ? 13.711 0.159 32.587 1.00 16.21 81 THR A N 1
ATOM 691 C CA . THR A 1 84 ? 12.696 0.759 33.443 1.00 17.35 81 THR A CA 1
ATOM 692 C C . THR A 1 84 ? 12.216 2.037 32.795 1.00 16.38 81 THR A C 1
ATOM 693 O O . THR A 1 84 ? 12.909 2.615 31.951 1.00 14.99 81 THR A O 1
ATOM 697 N N . ASP A 1 85 ? 11.029 2.492 33.174 1.00 13.68 82 ASP A N 1
ATOM 698 C CA . ASP A 1 85 ? 10.471 3.677 32.555 1.00 14.48 82 ASP A CA 1
ATOM 699 C C . ASP A 1 85 ? 11.356 4.907 32.740 1.00 12.42 82 ASP A C 1
ATOM 700 O O . ASP A 1 85 ? 11.772 5.243 33.856 1.00 14.89 82 ASP A O 1
ATOM 705 N N . TYR A 1 86 ? 11.626 5.560 31.616 1.00 13.06 83 TYR A N 1
ATOM 706 C CA . TYR A 1 86 ? 12.399 6.781 31.506 1.00 16.78 83 TYR A CA 1
ATOM 707 C C . TYR A 1 86 ? 13.859 6.566 31.840 1.00 12.90 83 TYR A C 1
ATOM 708 O O . TYR A 1 86 ? 14.581 7.525 32.107 1.00 17.47 83 TYR A O 1
ATOM 717 N N . CYS A 1 87 ? 14.307 5.315 31.783 1.00 13.60 84 CYS A N 1
ATOM 718 C CA . CYS A 1 87 ? 15.730 5.046 31.949 1.00 11.39 84 CYS A CA 1
ATOM 719 C C . CYS A 1 87 ? 16.521 5.664 30.785 1.00 11.13 84 CYS A C 1
ATOM 720 O O . CYS A 1 87 ? 15.962 5.968 29.732 1.00 15.76 84 CYS A O 1
ATOM 723 N N . GLN A 1 88 ? 17.816 5.896 31.023 1.00 13.42 85 GLN A N 1
ATOM 724 C CA . GLN A 1 88 ? 18.704 6.474 30.025 1.00 10.39 85 GLN A CA 1
ATOM 725 C C . GLN A 1 88 ? 19.613 5.417 29.405 1.00 13.21 85 GLN A C 1
ATO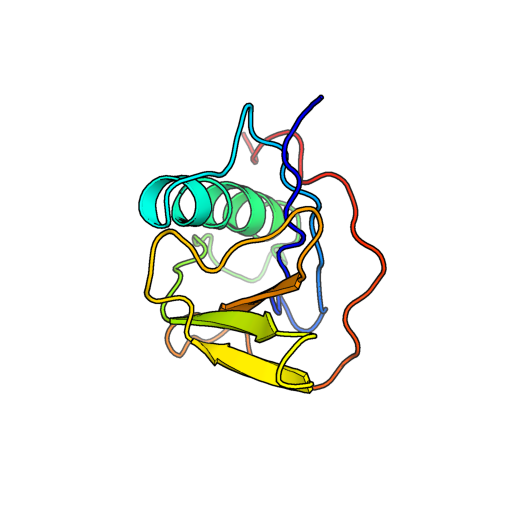M 726 O O . GLN A 1 88 ? 20.327 4.709 30.115 1.00 11.74 85 GLN A O 1
ATOM 732 N N . LEU A 1 89 ? 19.578 5.313 28.076 1.00 10.31 86 LEU A N 1
ATOM 733 C CA . LEU A 1 89 ? 20.461 4.431 27.309 1.00 13.25 86 LEU A CA 1
ATOM 734 C C . LEU A 1 89 ? 21.473 5.244 26.496 1.00 12.63 86 LEU A C 1
ATOM 735 O O . LEU A 1 89 ? 21.222 6.392 26.125 1.00 11.81 86 LEU A O 1
ATOM 740 N N . TYR A 1 90 ? 22.628 4.649 26.221 1.00 11.42 87 TYR A N 1
ATOM 741 C CA . TYR A 1 90 ? 23.564 5.233 25.266 1.00 11.93 87 TYR A CA 1
ATOM 742 C C . TYR A 1 90 ? 23.899 4.178 24.224 1.00 10.67 87 TYR A C 1
ATOM 743 O O . TYR A 1 90 ? 24.172 3.025 24.565 1.00 12.20 87 TYR A O 1
ATOM 752 N N . VAL A 1 91 ? 23.905 4.558 22.957 1.00 8.83 88 VAL A N 1
ATOM 753 C CA . VAL A 1 91 ? 24.111 3.576 21.898 1.00 10.81 88 VAL A CA 1
ATOM 754 C C . VAL A 1 91 ? 25.404 3.871 21.142 1.00 13.11 88 VAL A C 1
ATOM 755 O O . VAL A 1 91 ? 25.591 4.988 20.628 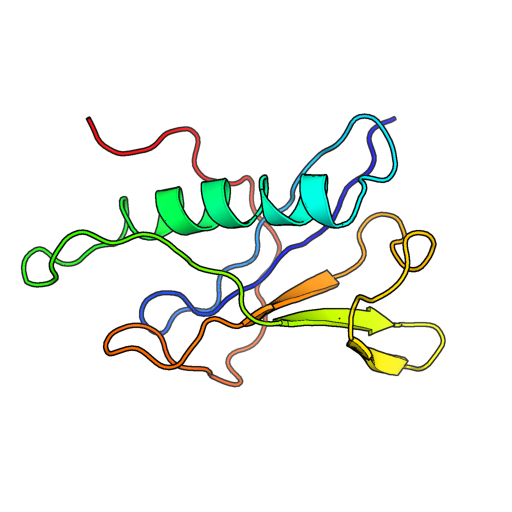1.00 12.70 88 VAL A O 1
ATOM 759 N N . PHE A 1 92 ? 26.306 2.880 21.095 1.00 11.75 89 PHE A N 1
ATOM 760 C CA . PHE A 1 92 ? 27.544 3.012 20.334 1.00 13.42 89 PHE A CA 1
ATOM 761 C C . PHE A 1 92 ? 27.327 2.557 18.895 1.00 12.63 89 PHE A C 1
ATOM 762 O O . PHE A 1 92 ? 26.360 1.828 18.591 1.00 14.50 89 PHE A O 1
ATOM 770 N N . GLN A 1 93 ? 28.233 2.997 18.024 1.00 13.61 90 GLN A N 1
ATOM 771 C CA . GLN A 1 93 ? 28.350 2.458 16.661 1.00 12.71 90 GLN A CA 1
ATOM 772 C C . GLN A 1 93 ? 29.725 1.821 16.456 1.00 20.92 90 GLN A C 1
ATOM 773 O O . GLN A 1 93 ? 30.667 2.123 17.195 1.00 17.37 90 GLN A O 1
ATOM 779 N N . PRO A 1 94 ? 29.861 0.953 15.435 1.00 16.19 91 PRO A N 1
ATOM 780 C CA . PRO A 1 94 ? 31.219 0.474 15.134 1.00 21.36 91 PRO A CA 1
ATOM 781 C C . PRO A 1 94 ? 32.053 1.666 14.702 1.00 22.98 91 PRO A C 1
ATOM 782 O O . PRO A 1 94 ? 31.475 2.662 14.277 1.00 21.82 91 PRO A O 1
ATOM 786 N N . PRO A 1 95 ? 33.394 1.586 14.815 1.00 22.37 92 PRO A N 1
ATOM 787 C CA . PRO A 1 95 ? 34.260 2.695 14.389 1.00 23.00 92 PRO A CA 1
ATOM 788 C C . PRO A 1 95 ? 33.945 3.198 12.970 1.00 19.29 92 PRO A C 1
ATOM 789 O O . PRO A 1 95 ? 33.740 2.400 12.056 1.00 26.48 92 PRO A O 1
ATOM 793 N N . ASN A 1 96 ? 33.893 4.516 12.806 1.00 27.47 93 ASN A N 1
ATOM 794 C CA . ASN A 1 96 ? 33.518 5.129 11.537 1.00 33.06 93 ASN A CA 1
ATOM 795 C C . ASN A 1 96 ? 34.095 6.538 11.463 1.00 27.40 93 ASN A C 1
ATOM 796 O O . ASN A 1 96 ? 34.555 7.070 12.479 1.00 29.11 93 ASN A O 1
ATOM 801 N N . GLU A 1 97 ? 34.014 7.159 10.283 1.00 28.92 94 GLU A N 1
ATOM 802 C CA . GLU A 1 97 ? 34.673 8.438 9.995 1.00 27.86 94 GLU A CA 1
ATOM 803 C C . GLU A 1 97 ? 34.021 9.681 10.592 1.00 36.00 94 GLU A C 1
ATOM 804 O O . GLU A 1 97 ? 34.665 10.725 10.727 1.00 31.87 94 GLU A O 1
ATOM 810 N N . TRP A 1 98 ? 32.729 9.599 10.892 1.00 30.04 95 TRP A N 1
ATOM 811 C CA . TRP A 1 98 ? 31.965 10.816 11.139 1.00 18.75 95 TRP A CA 1
ATOM 812 C C . TRP A 1 98 ? 31.497 10.984 12.556 1.00 18.08 95 TRP A C 1
ATOM 813 O O . TRP A 1 98 ? 31.264 12.109 12.989 1.00 25.94 95 TRP A O 1
ATOM 824 N N . HIS A 1 99 ? 31.358 9.876 13.279 1.00 22.30 96 HIS A N 1
ATOM 825 C CA . HIS A 1 99 ? 30.750 9.917 14.601 1.00 26.25 96 HIS A CA 1
ATOM 826 C C . HIS A 1 99 ? 31.664 9.301 15.636 1.00 23.77 96 HIS A C 1
ATOM 827 O O . HIS A 1 99 ? 31.897 8.091 15.627 1.00 29.24 96 HIS A O 1
ATOM 834 N N . LYS A 1 100 ? 32.187 10.137 16.525 1.00 29.80 97 LYS A N 1
ATOM 835 C CA . LYS A 1 100 ? 33.071 9.641 17.566 1.00 33.92 97 LYS A CA 1
ATOM 836 C C . LYS A 1 100 ? 32.544 9.996 18.945 1.00 40.81 97 LYS A C 1
ATOM 837 O O . LYS A 1 100 ? 31.810 10.980 19.118 1.00 34.98 97 LYS A O 1
ATOM 843 N N . GLU A 1 101 ? 32.903 9.164 19.915 1.00 40.58 98 GLU A N 1
ATOM 844 C CA . GLU A 1 101 ? 32.447 9.327 21.279 1.00 32.48 98 GLU A CA 1
ATOM 845 C C . GLU A 1 101 ? 32.982 10.615 21.879 1.00 36.91 98 GLU A C 1
ATOM 846 O O . GLU A 1 101 ? 34.080 11.067 21.542 1.00 39.59 98 GLU A O 1
ATOM 852 N N . SER A 1 102 ? 32.178 11.221 22.745 1.00 39.40 99 SER A N 1
ATOM 853 C CA . SER A 1 102 ? 32.611 12.373 23.518 1.00 39.04 99 SER A CA 1
ATOM 854 C C . SER A 1 102 ? 32.008 12.255 24.900 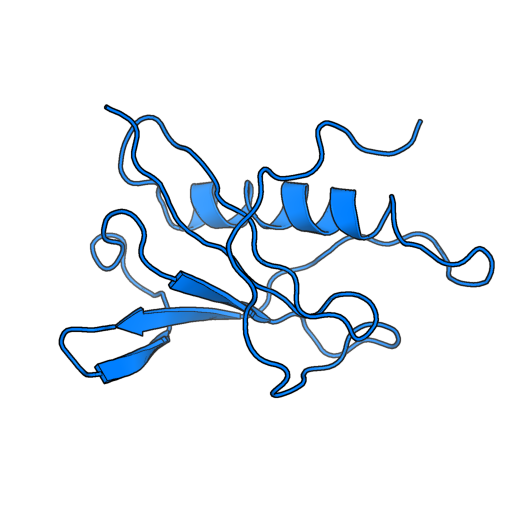1.00 38.98 99 SER A C 1
ATOM 855 O O . SER A 1 102 ? 31.004 11.558 25.097 1.00 39.12 99 SER A O 1
ATOM 858 N N . GLN A 1 103 ? 32.613 12.934 25.863 1.00 41.61 100 GLN A N 1
ATOM 859 C CA . GLN A 1 103 ? 32.042 12.962 27.196 1.00 36.46 100 GLN A CA 1
ATOM 860 C C . GLN A 1 103 ? 31.227 14.230 27.340 1.00 33.82 100 GLN A C 1
ATOM 861 O O . GLN A 1 103 ? 31.030 14.713 28.453 1.00 38.13 100 GLN A O 1
ATOM 867 N N . LYS A 1 104 ? 30.783 14.797 26.218 1.00 28.66 101 LYS A N 1
ATOM 868 C CA . LYS A 1 104 ? 29.846 15.909 26.292 1.00 30.01 101 LYS A CA 1
ATOM 869 C C . LYS A 1 104 ? 28.599 15.380 26.982 1.00 32.64 101 LYS A C 1
ATOM 870 O O . LYS A 1 104 ? 28.169 14.254 26.723 1.00 35.86 101 LYS A O 1
ATOM 876 N N . GLU A 1 105 ? 28.031 16.166 27.884 1.00 32.23 102 GLU A N 1
ATOM 877 C CA . GLU A 1 105 ? 26.916 15.670 28.682 1.00 33.01 102 GLU A CA 1
ATOM 878 C C . GLU A 1 105 ? 25.688 15.349 27.830 1.00 24.80 102 GLU A C 1
ATOM 879 O O . GLU A 1 105 ? 25.449 15.958 26.775 1.00 23.94 102 GLU A O 1
ATOM 885 N N . ILE A 1 106 ? 24.914 14.381 28.297 1.00 24.26 103 ILE A N 1
ATOM 886 C CA . ILE A 1 106 ? 23.669 14.030 27.647 1.00 19.19 103 ILE A CA 1
ATOM 887 C C . ILE A 1 106 ? 22.623 15.114 27.941 1.00 17.67 103 ILE A C 1
ATOM 888 O O . ILE A 1 106 ? 22.304 15.390 29.105 1.00 24.81 103 ILE A O 1
ATOM 893 N N . PRO A 1 107 ? 22.078 15.734 26.887 1.00 20.76 104 PRO A N 1
ATOM 894 C CA . PRO A 1 107 ? 21.120 16.833 27.034 1.00 23.66 104 PRO A CA 1
ATOM 895 C C . PRO A 1 107 ? 19.740 16.307 27.371 1.00 25.29 104 PRO A C 1
ATOM 896 O O . PRO A 1 107 ? 19.511 15.092 27.236 1.00 17.15 104 PRO A O 1
ATOM 900 N N . PRO A 1 108 ? 18.834 17.195 27.824 1.00 24.82 105 PRO A N 1
ATOM 901 C CA . PRO A 1 108 ? 17.443 16.802 28.051 1.00 18.49 105 PRO A CA 1
ATOM 902 C C . PRO A 1 108 ? 16.847 16.165 26.799 1.00 24.02 105 PRO A C 1
ATOM 903 O O . PRO A 1 108 ? 17.039 16.680 25.689 1.00 23.85 105 PRO A O 1
ATOM 907 N N . ALA A 1 109 ? 16.138 15.051 26.975 1.00 22.16 106 ALA A N 1
ATOM 908 C CA . ALA A 1 109 ? 15.564 14.312 25.853 1.00 18.43 106 ALA A CA 1
ATOM 909 C C . ALA A 1 109 ? 14.555 15.118 25.048 1.00 20.88 106 ALA A C 1
ATOM 910 O O . ALA A 1 109 ? 13.772 15.879 25.613 1.00 22.76 106 ALA A O 1
ATOM 912 N N . MET A 1 110 ? 14.584 14.948 23.727 1.00 16.01 107 MET A N 1
ATOM 913 C CA . MET A 1 110 ? 13.594 15.555 22.836 1.00 18.23 107 MET A CA 1
ATOM 914 C C . MET A 1 110 ? 12.902 14.496 21.989 1.00 22.02 107 MET A C 1
ATOM 915 O O . MET A 1 110 ? 13.414 13.381 21.826 1.00 16.30 107 MET A O 1
ATOM 920 N N . LYS A 1 111 ? 11.733 14.836 21.456 1.00 16.62 108 LYS A N 1
ATOM 921 C CA . LYS A 1 111 ? 11.085 13.978 20.475 1.00 21.65 108 LYS A CA 1
ATOM 922 C C . LYS A 1 111 ? 12.002 13.755 19.291 1.00 18.07 108 LYS A C 1
ATOM 923 O O . LYS A 1 111 ? 12.645 14.698 18.798 1.00 17.67 108 LYS A O 1
ATOM 929 N N . PRO A 1 112 ? 12.063 12.500 18.813 1.00 17.48 109 PRO A N 1
ATOM 930 C CA . PRO A 1 112 ? 12.891 12.129 17.669 1.00 20.29 109 PRO A CA 1
ATOM 931 C C . PRO A 1 112 ? 12.364 12.749 16.379 1.00 17.82 109 PRO A C 1
ATOM 932 O O . PRO A 1 112 ? 11.198 13.155 16.330 1.00 21.70 109 PRO A O 1
ATOM 936 N N . PRO A 1 113 ? 13.212 12.826 15.345 1.00 16.13 110 PRO A N 1
ATOM 937 C CA . PRO A 1 113 ? 12.815 13.407 14.062 1.00 15.75 110 PRO A CA 1
ATOM 938 C C . PRO A 1 113 ? 11.528 12.779 13.538 1.00 28.22 110 PRO A C 1
ATOM 939 O O . PRO A 1 113 ? 11.270 11.589 13.767 1.00 23.55 110 PRO A O 1
ATOM 943 N N . SER A 1 114 ? 10.717 13.568 12.840 1.00 30.64 111 SER A N 1
ATOM 944 C CA A SER A 1 114 ? 9.405 13.113 12.395 0.49 28.20 111 SER A CA 1
ATOM 945 C CA B SER A 1 114 ? 9.406 13.094 12.407 0.51 28.20 111 SER A CA 1
ATOM 946 C C . SER A 1 114 ? 9.473 12.294 11.116 1.00 29.84 111 SER A C 1
ATOM 947 O O . SER A 1 114 ? 8.539 11.570 10.786 1.00 34.91 111 SER A O 1
ATOM 952 N N . SER A 1 115 ? 10.576 12.424 10.386 1.00 22.99 112 SER A N 1
ATOM 953 C CA . SER A 1 115 ? 10.717 11.726 9.123 1.00 27.57 112 SER A CA 1
ATOM 954 C C . SER A 1 115 ? 12.178 11.675 8.761 1.00 28.18 112 SER A C 1
ATOM 955 O O . SER A 1 115 ? 13.007 12.236 9.477 1.00 20.67 112 SER A O 1
ATOM 958 N N . GLY A 1 116 ? 12.480 11.029 7.633 1.00 20.40 113 GLY A N 1
ATOM 959 C CA . GLY A 1 116 ? 13.792 11.110 7.007 1.00 30.99 113 GLY A CA 1
ATOM 960 C C . GLY A 1 116 ? 13.797 12.191 5.931 1.00 29.40 113 GLY A C 1
ATOM 961 O O . GLY A 1 116 ? 12.933 13.076 5.937 1.00 31.25 113 GLY A O 1
ATOM 962 N N . GLN A 1 117 ? 14.758 12.132 5.009 1.00 25.68 114 GLN A N 1
ATOM 963 C CA . GLN A 1 117 ? 14.850 13.129 3.936 1.00 25.58 114 GLN A CA 1
ATOM 964 C C . GLN A 1 117 ? 14.436 12.531 2.584 1.00 46.91 114 GLN A C 1
ATOM 965 O O . GLN A 1 117 ? 14.957 11.488 2.184 1.00 39.27 114 GLN A O 1
ATOM 971 N N . ARG A 1 118 ? 13.507 13.194 1.890 1.00 41.20 115 ARG A N 1
ATOM 972 C CA . ARG A 1 118 ? 12.959 12.699 0.616 1.00 50.49 115 ARG A CA 1
ATOM 973 C C . ARG A 1 118 ? 14.016 12.543 -0.475 1.00 48.69 115 ARG A C 1
ATOM 974 O O . ARG A 1 118 ? 15.013 13.264 -0.493 1.00 59.08 115 ARG A O 1
#

Organism: NCBI:txid5691

InterPro domains:
  IPR002048 EF-hand domain [PF13499] (183-244)
  IPR002048 EF-hand domain [PS50222] (181-216)
  IPR002048 EF-hand domain [PS50222] (217-252)
  IPR002048 EF-hand domain [SM00054] (185-213)
  IPR002048 EF-hand domain [SM00054] (221-249)
  IPR002048 EF-hand domain [cd00051] (185-242)
  IPR011992 EF-hand domain pair [SSF47473] (181-257)
  IPR018247 EF-Hand 1, calcium-binding site [PS00018] (230-242)
  IPR040747 BILBO1, N-terminal domain [PF18281] (15-91)
  IPR052070 ESCRT-I complex UEV domain-containing protein [PTHR23306] (62-433)